Protein AF-A0A439P250-F1 (afdb_monomer_lite)

Sequence (79 aa):
MFQPKEPPVIVRTVVEKDRVPAALVAPIAPPWRKPGAPANARAGGAETVDDLYTRGDANESRLLVCTGQINGVRAWDKP

Radius of gyration: 25.67 Å; chains: 1; bounding box: 70×18×69 Å

Secondary structure (DSSP, 8-state):
-----PPPP------PPPPPPGGGGPPPPPPP--TT--TTSPTT---SHHHHHHH-S--HHHHHHHHHHHHHHHHHH--

Structure (mmCIF, N/CA/C/O backbone):
data_AF-A0A439P250-F1
#
_entry.id   AF-A0A439P250-F1
#
loop_
_atom_site.group_PDB
_atom_site.id
_atom_site.type_symbol
_atom_site.label_atom_id
_atom_site.label_alt_id
_atom_site.label_comp_id
_atom_site.label_asym_id
_atom_site.label_entity_id
_atom_site.label_seq_id
_atom_site.pdbx_PDB_ins_code
_atom_site.Cartn_x
_atom_site.Cartn_y
_atom_site.Cartn_z
_atom_site.occupancy
_atom_site.B_iso_or_equiv
_atom_site.auth_seq_id
_atom_site.auth_comp_id
_atom_site.auth_asym_id
_atom_site.auth_atom_id
_atom_site.pdbx_PDB_model_num
ATOM 1 N N . MET A 1 1 ? -50.269 -1.465 45.583 1.00 53.16 1 MET A N 1
ATOM 2 C CA . MET A 1 1 ? -48.879 -1.207 46.023 1.00 53.16 1 MET A CA 1
ATOM 3 C C . MET A 1 1 ? -48.053 -0.867 44.795 1.00 53.16 1 MET A C 1
ATOM 5 O O . MET A 1 1 ? -47.980 -1.694 43.899 1.00 53.16 1 MET A O 1
ATOM 9 N N . PHE A 1 2 ? -47.512 0.349 44.717 1.00 61.31 2 PHE A N 1
ATOM 10 C CA . PHE A 1 2 ? -46.613 0.774 43.641 1.00 61.31 2 PHE A CA 1
ATOM 11 C C . PHE A 1 2 ? -45.183 0.546 44.145 1.00 61.31 2 PHE A C 1
ATOM 13 O O . PHE A 1 2 ? -44.795 1.145 45.143 1.00 61.31 2 PHE A O 1
ATOM 20 N N . GLN A 1 3 ? -44.443 -0.378 43.536 1.00 68.81 3 GLN A N 1
ATOM 21 C CA . GLN A 1 3 ? -43.028 -0.589 43.848 1.00 68.81 3 GLN A CA 1
ATOM 22 C C . GLN A 1 3 ? -42.227 0.424 43.017 1.00 68.81 3 GLN A C 1
ATOM 24 O O . GLN A 1 3 ? -42.306 0.365 41.786 1.00 68.81 3 GLN A O 1
ATOM 29 N N . PRO A 1 4 ? -41.509 1.381 43.631 1.00 67.75 4 PRO A N 1
ATOM 30 C CA . PRO A 1 4 ? -40.660 2.284 42.873 1.00 67.75 4 PRO A CA 1
ATOM 31 C C . PRO A 1 4 ? -39.518 1.465 42.270 1.00 67.75 4 PRO A C 1
ATOM 33 O O . PRO A 1 4 ? -38.731 0.851 42.984 1.00 67.75 4 PRO A O 1
ATOM 36 N N . LYS A 1 5 ? -39.457 1.409 40.939 1.00 78.88 5 LYS A N 1
ATOM 37 C CA . LYS A 1 5 ? -38.344 0.782 40.229 1.00 78.88 5 LYS A CA 1
ATOM 38 C C . LYS A 1 5 ? -37.133 1.702 40.374 1.00 78.88 5 LYS A C 1
ATOM 40 O O . LYS A 1 5 ? -37.188 2.838 39.905 1.00 78.88 5 LYS A O 1
ATOM 45 N N . GLU A 1 6 ? -36.081 1.236 41.043 1.00 79.88 6 GLU A N 1
ATOM 46 C CA . GLU A 1 6 ? -34.839 2.002 41.183 1.00 79.88 6 GLU A CA 1
ATOM 47 C C . GLU A 1 6 ? -34.291 2.413 39.806 1.00 79.88 6 GLU A C 1
ATOM 49 O O . GLU A 1 6 ? -34.370 1.630 38.846 1.00 79.88 6 GLU A O 1
ATOM 54 N N . PRO A 1 7 ? -33.765 3.645 39.675 1.00 79.75 7 PRO A N 1
ATOM 55 C CA . PRO A 1 7 ? -33.195 4.102 38.422 1.00 79.75 7 PRO A CA 1
ATOM 56 C C . PRO A 1 7 ? -31.953 3.264 38.078 1.00 79.75 7 PRO A C 1
ATOM 58 O O . PRO A 1 7 ? -31.173 2.917 38.966 1.00 79.75 7 PRO A O 1
ATOM 61 N N . PRO A 1 8 ? -31.746 2.924 36.796 1.00 80.69 8 PRO A N 1
ATOM 62 C CA . PRO A 1 8 ? -30.603 2.120 36.387 1.00 80.69 8 PRO A CA 1
ATOM 63 C C . PRO A 1 8 ? -29.278 2.829 36.715 1.00 80.69 8 PRO A C 1
ATOM 65 O O . PRO A 1 8 ? -29.069 3.978 36.330 1.00 80.69 8 PRO A O 1
ATOM 68 N N . VAL A 1 9 ? -28.374 2.120 37.401 1.00 87.31 9 VAL A N 1
ATOM 69 C CA . VAL A 1 9 ? -27.013 2.578 37.727 1.00 87.31 9 VAL A CA 1
ATOM 70 C C . V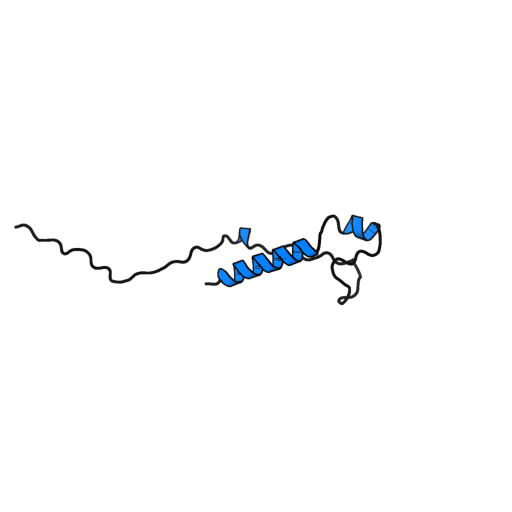AL A 1 9 ? -26.038 2.046 36.676 1.00 87.31 9 VAL A C 1
ATOM 72 O O . VAL A 1 9 ? -25.960 0.839 36.442 1.00 87.31 9 VAL A O 1
ATOM 75 N N . ILE A 1 10 ? -25.274 2.936 36.039 1.00 82.50 10 ILE A N 1
ATOM 76 C CA . ILE A 1 10 ? -24.227 2.545 35.084 1.00 82.50 10 ILE A CA 1
ATOM 77 C C . ILE A 1 10 ? -23.045 1.962 35.868 1.00 82.50 10 ILE A C 1
ATOM 79 O O . ILE A 1 10 ? -22.357 2.677 36.589 1.00 82.50 10 ILE A O 1
ATOM 83 N N . VAL A 1 11 ? -22.803 0.660 35.711 1.00 88.38 11 VAL A N 1
ATOM 84 C CA . VAL A 1 11 ? -21.723 -0.078 36.399 1.00 88.38 11 VAL A CA 1
ATOM 85 C C . VAL A 1 11 ? -20.427 -0.177 35.591 1.00 88.38 11 VAL A C 1
ATOM 87 O O . VAL A 1 11 ? -19.370 -0.440 36.160 1.00 88.38 11 VAL A O 1
ATOM 90 N N . ARG A 1 12 ? -20.478 0.031 34.269 1.00 87.25 12 ARG A N 1
ATOM 91 C CA . ARG A 1 12 ? -19.296 0.010 33.397 1.00 87.25 12 ARG A CA 1
ATOM 92 C C . ARG A 1 12 ? -19.551 0.774 32.105 1.00 87.25 12 ARG A C 1
ATOM 94 O O . ARG A 1 12 ? -20.581 0.583 31.468 1.00 87.25 12 ARG A O 1
ATOM 101 N N . THR A 1 13 ? -18.547 1.532 31.681 1.00 84.50 13 THR A N 1
ATOM 102 C CA . THR A 1 13 ? -18.479 2.125 30.344 1.00 84.50 13 THR A CA 1
ATOM 103 C C . THR A 1 13 ? -17.364 1.434 29.568 1.00 84.50 13 THR A C 1
ATOM 105 O O . THR A 1 13 ? -16.236 1.341 30.055 1.00 84.50 13 THR A O 1
ATOM 108 N N . VAL A 1 14 ? -17.677 0.921 28.378 1.00 85.69 14 VAL A N 1
ATOM 109 C CA . VAL A 1 14 ? -16.689 0.397 27.426 1.00 85.69 14 VAL A CA 1
ATOM 110 C C . VAL A 1 14 ? -16.659 1.348 26.244 1.00 85.69 14 VAL A C 1
ATOM 112 O O . VAL A 1 14 ? -17.701 1.657 25.676 1.00 85.69 14 VAL A O 1
ATOM 115 N N . VAL A 1 15 ? -15.468 1.830 25.906 1.00 80.31 15 VAL A N 1
ATOM 116 C CA . VAL A 1 15 ? -15.253 2.598 24.683 1.00 8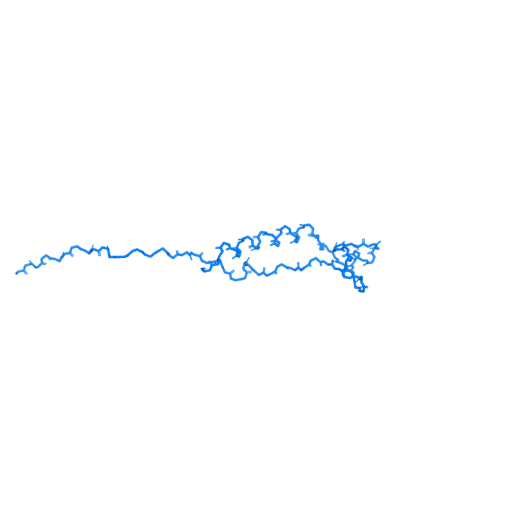0.31 15 VAL A CA 1
ATOM 117 C C . VAL A 1 15 ? -14.742 1.621 23.639 1.00 80.31 15 VAL A C 1
ATOM 119 O O . VAL A 1 15 ? -13.620 1.129 23.746 1.00 80.31 15 VAL A O 1
ATOM 122 N N . GLU A 1 16 ? -15.582 1.310 22.660 1.00 82.38 16 GLU A N 1
ATOM 123 C CA . GLU A 1 16 ? -15.174 0.556 21.482 1.00 82.38 16 GLU A CA 1
ATOM 124 C C . GLU A 1 16 ? -14.639 1.533 20.439 1.00 82.38 16 GLU A C 1
ATOM 126 O O . GLU A 1 16 ? -15.245 2.567 20.157 1.00 82.38 16 GLU A O 1
ATOM 131 N N . LYS A 1 17 ? -13.458 1.229 19.905 1.00 82.38 17 LYS A N 1
ATOM 132 C CA . LYS A 1 17 ? -12.849 2.015 18.841 1.00 82.38 17 LYS A CA 1
ATOM 133 C C . LYS A 1 17 ? -13.300 1.459 17.497 1.00 82.38 17 LYS A C 1
ATOM 135 O O . LYS A 1 17 ? -13.025 0.296 17.201 1.00 82.38 17 LYS A O 1
ATOM 140 N N . ASP A 1 18 ? -13.895 2.316 16.672 1.00 84.62 18 ASP A N 1
ATOM 141 C CA . ASP A 1 18 ? -14.211 1.977 15.287 1.00 84.62 18 ASP A CA 1
ATOM 142 C C . ASP A 1 18 ? -12.949 1.562 14.527 1.00 84.62 18 ASP A C 1
ATOM 144 O O . ASP A 1 18 ? -11.903 2.220 14.584 1.00 84.62 18 ASP A O 1
ATOM 148 N N . ARG A 1 19 ? -13.058 0.437 13.821 1.00 89.25 19 ARG A N 1
ATOM 149 C CA . ARG A 1 19 ? -11.962 -0.182 13.078 1.00 89.25 19 ARG A CA 1
ATOM 150 C C . ARG A 1 19 ? -12.039 0.172 11.606 1.00 89.25 19 ARG A C 1
ATOM 152 O O . ARG A 1 19 ? -13.122 0.257 11.028 1.00 89.25 19 ARG A O 1
ATOM 159 N N . VAL A 1 20 ? -10.880 0.330 10.980 1.00 89.31 20 VAL A N 1
ATOM 160 C CA . VAL A 1 20 ? -10.812 0.595 9.542 1.00 89.31 20 VAL A CA 1
ATOM 161 C C . VAL A 1 20 ? -11.046 -0.710 8.768 1.00 89.31 20 VAL A C 1
ATOM 163 O O . VAL A 1 20 ? -10.359 -1.700 9.026 1.00 89.31 20 VAL A O 1
ATOM 166 N N . PRO A 1 21 ? -11.972 -0.744 7.788 1.00 90.94 21 PRO A N 1
ATOM 167 C CA . PRO A 1 21 ? -12.145 -1.901 6.916 1.00 90.94 21 PRO A CA 1
ATOM 168 C C . PRO A 1 21 ? -10.827 -2.337 6.268 1.00 90.94 21 PRO A C 1
ATOM 170 O O . PRO A 1 21 ? -10.108 -1.516 5.695 1.00 90.94 21 PRO A O 1
ATOM 173 N N . ALA A 1 22 ? -10.541 -3.643 6.281 1.00 89.56 22 ALA A N 1
ATOM 174 C CA . ALA A 1 22 ? -9.273 -4.195 5.791 1.00 89.56 22 ALA A CA 1
ATOM 175 C C . ALA A 1 22 ? -8.947 -3.795 4.339 1.00 89.56 22 ALA A C 1
ATOM 177 O O . ALA A 1 22 ? -7.784 -3.589 3.998 1.00 89.56 22 ALA A O 1
ATOM 178 N N . ALA A 1 23 ? -9.973 -3.628 3.498 1.00 89.94 23 ALA A N 1
ATOM 179 C CA . ALA A 1 23 ? -9.823 -3.181 2.114 1.00 89.94 23 ALA A CA 1
ATOM 180 C C . ALA A 1 23 ? -9.238 -1.761 1.996 1.00 89.94 23 ALA A C 1
ATOM 182 O O . ALA A 1 23 ? -8.458 -1.496 1.085 1.00 89.94 23 ALA A O 1
ATOM 183 N N . LEU A 1 24 ? -9.569 -0.859 2.926 1.00 88.94 24 LEU A N 1
ATOM 184 C CA . LEU A 1 24 ? -9.090 0.530 2.917 1.00 88.94 24 LEU A CA 1
ATOM 185 C C . LEU A 1 24 ? -7.649 0.664 3.414 1.00 88.94 24 LEU A C 1
ATOM 187 O O . LEU A 1 24 ? -6.997 1.671 3.161 1.00 88.94 24 LEU A O 1
ATOM 191 N N . VAL A 1 25 ? -7.143 -0.362 4.097 1.00 92.00 25 VAL A N 1
ATOM 192 C CA . VAL A 1 25 ? -5.749 -0.467 4.535 1.00 92.00 25 VAL A CA 1
ATOM 193 C C . VAL A 1 25 ? -5.027 -1.605 3.824 1.00 92.00 25 VAL A C 1
ATOM 195 O O . VAL A 1 25 ? -4.077 -2.162 4.372 1.00 92.00 25 VAL A O 1
ATOM 198 N N . ALA A 1 26 ? -5.452 -1.983 2.618 1.00 90.44 26 ALA A N 1
ATOM 199 C CA . ALA A 1 26 ? -4.758 -2.986 1.818 1.00 90.44 26 ALA A CA 1
ATOM 200 C C . ALA A 1 26 ? -3.335 -2.511 1.442 1.00 90.44 26 ALA A C 1
ATOM 202 O O . ALA A 1 26 ? -3.079 -1.305 1.383 1.00 90.44 26 ALA A O 1
ATOM 203 N N . PRO A 1 27 ? -2.364 -3.427 1.243 1.00 87.81 27 PRO A N 1
ATOM 204 C CA . PRO A 1 27 ? -1.015 -3.033 0.850 1.00 87.81 27 PRO A CA 1
ATOM 205 C C . PRO A 1 27 ? -1.034 -2.290 -0.486 1.00 87.81 27 PRO A C 1
ATOM 207 O O . PRO A 1 27 ? -1.672 -2.730 -1.438 1.00 87.81 27 PRO A O 1
ATOM 210 N N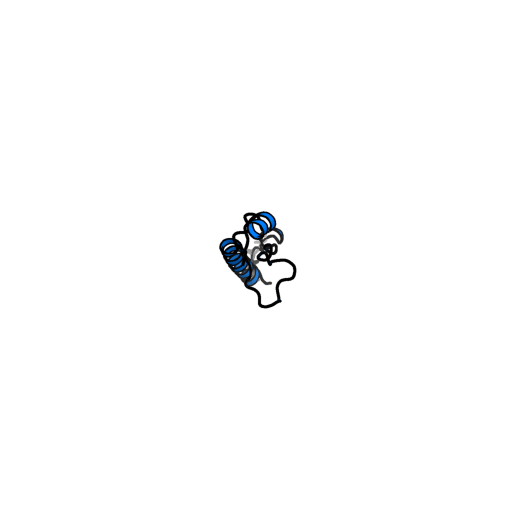 . ILE A 1 28 ? -0.303 -1.181 -0.552 1.00 88.44 28 ILE A N 1
ATOM 211 C CA . ILE A 1 28 ? -0.062 -0.470 -1.806 1.00 88.44 28 ILE A CA 1
ATOM 212 C C . ILE A 1 28 ? 0.966 -1.260 -2.624 1.00 88.44 28 ILE A C 1
ATOM 214 O O . ILE A 1 28 ? 1.869 -1.884 -2.060 1.00 88.44 28 ILE A O 1
ATOM 218 N N . ALA A 1 29 ? 0.823 -1.245 -3.951 1.00 84.00 29 ALA A N 1
ATOM 219 C CA . ALA A 1 29 ? 1.774 -1.890 -4.848 1.00 84.00 29 ALA A CA 1
ATOM 220 C C . ALA A 1 29 ? 3.204 -1.363 -4.604 1.00 84.00 29 ALA A C 1
ATOM 222 O O . ALA A 1 29 ? 3.388 -0.156 -4.401 1.00 84.00 29 ALA A O 1
ATOM 223 N N . PRO A 1 30 ? 4.224 -2.239 -4.620 1.00 80.62 30 PRO A N 1
ATOM 224 C CA . PRO A 1 30 ? 5.598 -1.811 -4.422 1.00 80.62 30 PRO A CA 1
ATOM 225 C C . PRO A 1 30 ? 6.080 -0.947 -5.598 1.00 80.62 30 PRO A C 1
ATOM 227 O O . PRO A 1 30 ? 5.590 -1.099 -6.721 1.00 80.62 30 PRO A O 1
ATOM 230 N N . PRO A 1 31 ? 7.080 -0.077 -5.377 1.00 82.38 31 PRO A N 1
ATOM 231 C CA . PRO A 1 31 ? 7.759 0.612 -6.465 1.00 82.38 31 PRO A CA 1
ATOM 232 C C . PRO A 1 31 ? 8.296 -0.369 -7.512 1.00 82.38 31 PRO A C 1
ATOM 234 O O . PRO A 1 31 ? 8.878 -1.402 -7.168 1.00 82.38 31 PRO A O 1
ATOM 237 N N . TRP A 1 32 ? 8.142 -0.024 -8.792 1.00 85.12 32 TRP A N 1
ATOM 238 C CA . TRP A 1 32 ? 8.693 -0.814 -9.890 1.00 85.12 32 TRP A CA 1
ATOM 239 C C . TRP A 1 32 ? 10.218 -0.918 -9.795 1.00 85.12 32 TRP A C 1
ATOM 241 O O . TRP A 1 32 ? 10.907 0.047 -9.444 1.00 85.12 32 TRP A O 1
ATOM 251 N N . ARG A 1 33 ? 10.747 -2.090 -10.147 1.00 83.94 33 ARG A N 1
ATOM 252 C CA . ARG A 1 33 ? 12.181 -2.362 -10.258 1.00 83.94 33 ARG A CA 1
ATOM 253 C C . ARG A 1 33 ? 12.458 -2.992 -11.612 1.00 83.94 33 ARG A C 1
ATOM 255 O O . ARG A 1 33 ? 11.717 -3.876 -12.037 1.00 83.94 33 ARG A O 1
ATOM 262 N N . LYS A 1 34 ? 13.544 -2.558 -12.250 1.00 84.31 34 LYS A N 1
ATOM 263 C CA . LYS A 1 34 ? 13.985 -3.105 -13.529 1.00 84.31 34 LYS A CA 1
ATOM 264 C C . LYS A 1 34 ? 14.264 -4.610 -13.393 1.00 84.31 34 LYS A C 1
ATOM 266 O O . LYS A 1 34 ? 15.013 -4.999 -12.490 1.00 84.31 34 LYS A O 1
ATOM 271 N N . PRO A 1 35 ? 13.674 -5.463 -14.246 1.00 84.62 35 PRO A N 1
ATOM 272 C CA . PRO A 1 35 ? 13.952 -6.894 -14.232 1.00 84.62 35 PRO A CA 1
ATOM 273 C C . PRO A 1 35 ? 15.449 -7.177 -14.396 1.00 84.62 35 PRO A C 1
ATOM 275 O O . PRO A 1 35 ? 16.112 -6.581 -15.239 1.00 84.62 35 PRO A O 1
ATOM 278 N N . GLY A 1 36 ? 15.992 -8.071 -13.568 1.00 87.62 36 GLY A N 1
ATOM 279 C CA . GLY A 1 36 ? 17.415 -8.429 -13.594 1.00 87.62 36 GLY A CA 1
ATOM 280 C C . GLY A 1 36 ? 18.365 -7.398 -12.972 1.00 87.62 36 GLY A C 1
ATOM 281 O O . GLY A 1 36 ? 19.565 -7.658 -12.906 1.00 87.62 36 GLY A O 1
ATOM 282 N N . ALA A 1 37 ? 17.867 -6.258 -12.483 1.00 84.25 37 ALA A N 1
ATOM 283 C CA . ALA A 1 37 ? 18.701 -5.300 -11.768 1.00 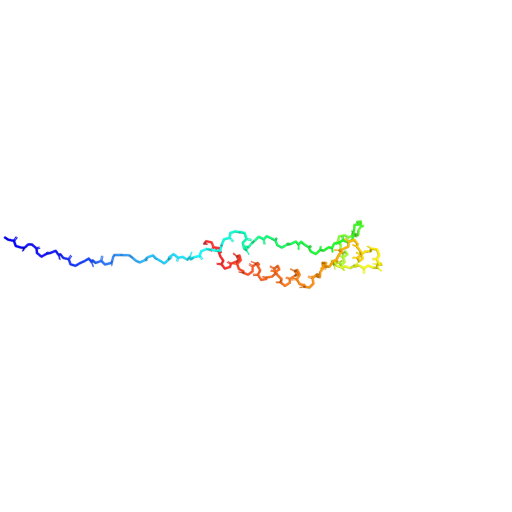84.25 37 ALA A CA 1
ATOM 284 C C . ALA A 1 37 ? 19.175 -5.867 -10.414 1.00 84.25 37 ALA A C 1
ATOM 286 O O . ALA A 1 37 ? 18.446 -6.627 -9.766 1.00 84.25 37 ALA A O 1
ATOM 287 N N . PRO A 1 38 ? 20.381 -5.492 -9.952 1.00 85.25 38 PRO A N 1
ATOM 288 C CA . PRO A 1 38 ? 20.895 -5.941 -8.665 1.00 85.25 38 PRO A CA 1
ATOM 289 C C . PRO A 1 38 ? 20.011 -5.448 -7.508 1.00 85.25 38 PRO A C 1
ATOM 291 O O . PRO A 1 38 ? 19.326 -4.432 -7.610 1.00 85.25 38 PRO A O 1
ATOM 294 N N . ALA A 1 39 ? 20.032 -6.156 -6.374 1.00 82.00 39 ALA A N 1
ATOM 295 C CA . ALA A 1 39 ? 19.130 -5.887 -5.244 1.00 82.00 39 ALA A CA 1
ATOM 296 C C . ALA A 1 39 ? 19.261 -4.463 -4.663 1.00 82.00 39 ALA A C 1
ATOM 298 O O . ALA A 1 39 ? 18.301 -3.921 -4.115 1.00 82.00 39 ALA A O 1
ATOM 299 N N . ASN A 1 40 ? 20.437 -3.848 -4.802 1.00 82.12 40 ASN A N 1
ATOM 300 C CA . ASN A 1 40 ? 20.724 -2.479 -4.379 1.00 82.12 40 ASN A CA 1
ATOM 301 C C . ASN A 1 40 ? 20.399 -1.417 -5.445 1.00 82.12 40 ASN A C 1
ATOM 303 O O . ASN A 1 40 ? 20.605 -0.231 -5.189 1.00 82.12 40 ASN A O 1
ATOM 307 N N . ALA A 1 41 ? 19.909 -1.807 -6.626 1.00 80.31 41 ALA A N 1
ATOM 308 C CA . ALA A 1 41 ? 19.488 -0.858 -7.644 1.00 80.31 41 ALA A CA 1
ATOM 309 C C . ALA A 1 41 ? 18.366 0.040 -7.109 1.00 80.31 41 ALA A C 1
ATOM 311 O O . ALA A 1 41 ? 17.511 -0.380 -6.314 1.00 80.31 41 ALA A O 1
ATOM 312 N N . ARG A 1 42 ? 18.368 1.296 -7.557 1.00 73.69 42 ARG A N 1
ATOM 313 C CA . ARG A 1 42 ? 17.361 2.280 -7.168 1.00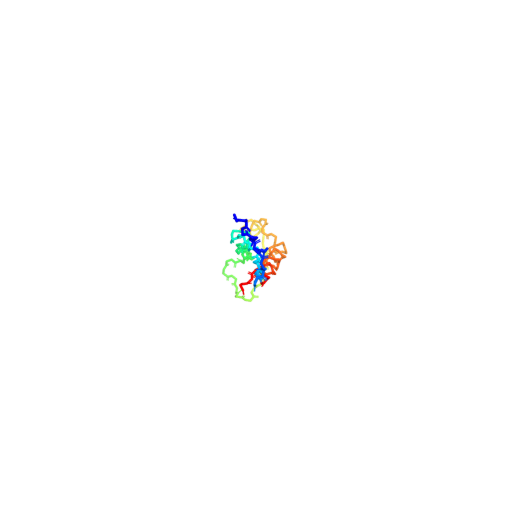 73.69 42 ARG A CA 1
ATOM 314 C C . ARG A 1 42 ? 15.980 1.808 -7.634 1.00 73.69 42 ARG A C 1
ATOM 316 O O . ARG A 1 42 ? 15.795 1.455 -8.798 1.00 73.69 42 ARG A O 1
ATOM 323 N N . ALA A 1 43 ? 15.008 1.805 -6.726 1.00 71.81 43 ALA A N 1
ATOM 324 C CA . ALA A 1 43 ? 13.611 1.634 -7.108 1.00 71.81 43 ALA A CA 1
ATOM 325 C C . ALA A 1 43 ? 13.179 2.786 -8.038 1.00 71.81 43 ALA A C 1
ATOM 327 O O . ALA A 1 43 ? 13.753 3.871 -7.995 1.00 71.81 43 ALA A O 1
ATOM 328 N N . GLY A 1 44 ? 12.276 2.514 -8.982 1.00 73.38 44 GLY A N 1
ATOM 329 C CA . GLY A 1 44 ? 11.833 3.508 -9.963 1.00 73.38 44 GLY A CA 1
ATOM 330 C C . GLY A 1 44 ? 12.894 3.981 -10.971 1.00 73.38 44 GLY A C 1
ATOM 331 O O . GLY A 1 44 ? 12.565 4.824 -11.805 1.00 73.38 44 GLY A O 1
ATOM 332 N N . GLY A 1 45 ? 14.124 3.449 -10.926 1.00 73.06 45 GLY A N 1
ATOM 333 C CA . GLY A 1 45 ? 15.261 3.826 -11.771 1.00 73.06 45 GLY A CA 1
ATOM 334 C C . GLY A 1 45 ? 15.135 3.346 -13.214 1.00 73.06 45 GLY A C 1
ATOM 335 O O . GLY A 1 45 ? 15.896 2.486 -13.643 1.00 73.06 45 GLY A O 1
ATOM 336 N N . ALA A 1 46 ? 14.158 3.873 -13.950 1.00 78.44 46 ALA A N 1
ATOM 337 C CA . ALA A 1 46 ? 14.102 3.706 -15.395 1.00 78.44 46 ALA A CA 1
ATOM 338 C C . ALA A 1 46 ? 15.321 4.391 -16.031 1.00 78.44 46 ALA A C 1
ATOM 340 O O . ALA A 1 46 ? 15.583 5.566 -15.770 1.00 78.44 46 ALA A O 1
ATOM 341 N N . GLU A 1 47 ? 16.066 3.651 -16.847 1.00 82.50 47 GLU A N 1
ATOM 342 C CA . GLU A 1 47 ? 17.287 4.138 -17.506 1.00 82.50 47 GLU A CA 1
ATOM 343 C C . GLU A 1 47 ? 17.061 4.354 -19.004 1.00 82.50 47 GLU A C 1
ATOM 345 O O . GLU A 1 47 ? 17.768 5.127 -19.646 1.00 82.50 47 GLU A O 1
ATOM 350 N N . THR A 1 48 ? 16.064 3.668 -19.561 1.00 85.62 48 THR A N 1
ATOM 351 C CA . THR A 1 48 ? 15.730 3.683 -20.981 1.00 85.62 48 THR A CA 1
ATOM 352 C C . THR A 1 48 ? 14.269 4.063 -21.205 1.00 85.62 48 THR A C 1
ATOM 354 O O . THR A 1 48 ? 13.437 4.024 -20.299 1.00 85.62 48 THR A O 1
ATOM 357 N N . VAL A 1 49 ? 13.934 4.415 -22.446 1.00 84.94 49 VAL A N 1
ATOM 358 C CA . VAL A 1 49 ? 12.540 4.648 -22.851 1.00 84.94 49 VAL A CA 1
ATOM 359 C C . VAL A 1 49 ? 11.707 3.367 -22.719 1.00 84.94 49 VAL A C 1
ATOM 361 O O . VAL A 1 49 ? 10.553 3.426 -22.306 1.00 84.94 49 VAL A O 1
ATOM 364 N N . ASP A 1 50 ? 12.299 2.205 -22.994 1.00 87.56 50 ASP A N 1
ATOM 365 C CA . ASP A 1 50 ? 11.646 0.902 -22.828 1.00 87.56 50 ASP A CA 1
ATOM 366 C C . ASP A 1 50 ? 11.325 0.594 -21.353 1.00 87.56 50 ASP A C 1
ATOM 368 O O . ASP A 1 50 ? 10.238 0.110 -21.030 1.00 87.56 50 ASP A O 1
ATOM 372 N N . ASP A 1 51 ? 12.212 0.993 -20.431 1.00 85.56 51 ASP A N 1
ATOM 373 C CA . ASP A 1 51 ? 11.952 0.918 -18.988 1.00 85.56 51 ASP A CA 1
ATOM 374 C C . ASP A 1 51 ? 10.730 1.769 -18.595 1.00 85.56 51 ASP A C 1
ATOM 376 O O . ASP A 1 51 ? 9.944 1.360 -17.741 1.00 85.56 51 ASP A O 1
ATOM 380 N N . LEU A 1 52 ? 10.530 2.935 -19.225 1.00 82.50 52 LEU A N 1
ATOM 381 C CA . LEU A 1 52 ? 9.357 3.783 -18.976 1.00 82.50 52 LEU A CA 1
ATOM 382 C C . LEU A 1 52 ? 8.063 3.134 -19.481 1.00 82.50 52 LEU A C 1
ATOM 384 O O . LEU A 1 52 ? 7.061 3.162 -18.763 1.00 82.50 52 LEU A O 1
ATOM 388 N N . TYR A 1 53 ? 8.086 2.520 -20.668 1.00 85.81 53 TYR A N 1
ATOM 389 C CA . TYR A 1 53 ? 6.941 1.768 -21.193 1.00 85.81 53 TYR A CA 1
ATOM 390 C C . TYR A 1 53 ? 6.602 0.560 -20.315 1.00 85.81 53 TYR A C 1
ATOM 392 O O . TYR A 1 53 ? 5.434 0.336 -20.002 1.00 85.81 53 TYR A O 1
ATOM 400 N N . THR A 1 54 ? 7.619 -0.173 -19.861 1.00 84.94 54 THR A N 1
ATOM 401 C CA . THR A 1 54 ? 7.458 -1.359 -19.007 1.00 84.94 54 THR A CA 1
ATOM 402 C C . THR A 1 54 ? 6.974 -0.997 -17.603 1.00 84.94 54 THR A C 1
ATOM 404 O O . THR A 1 54 ? 6.154 -1.704 -17.016 1.00 84.94 54 THR A O 1
ATOM 407 N N . ARG A 1 55 ? 7.469 0.111 -17.043 1.00 80.88 55 ARG A N 1
ATOM 408 C CA . ARG A 1 55 ? 7.056 0.608 -15.727 1.00 80.88 55 ARG A CA 1
ATOM 409 C C . ARG A 1 55 ? 5.622 1.144 -15.722 1.00 80.88 55 ARG A C 1
ATOM 411 O O . ARG A 1 55 ? 4.946 1.048 -14.696 1.00 80.88 55 ARG A O 1
ATOM 418 N N . GLY A 1 56 ? 5.185 1.753 -16.824 1.00 74.75 56 GLY A N 1
ATOM 419 C CA . GLY A 1 56 ? 3.947 2.532 -16.882 1.00 74.75 56 GLY A CA 1
ATOM 420 C C . GLY A 1 56 ? 3.989 3.793 -16.002 1.00 74.75 56 GLY A C 1
ATOM 421 O O . GLY A 1 56 ? 5.051 4.217 -15.533 1.00 74.75 56 GLY A O 1
ATOM 422 N N . ASP A 1 57 ? 2.821 4.391 -15.730 1.00 67.88 57 ASP A N 1
ATOM 423 C CA . ASP A 1 57 ? 2.658 5.581 -14.863 1.00 67.88 57 ASP A CA 1
ATOM 424 C C . ASP A 1 57 ? 2.810 5.266 -13.356 1.00 67.88 57 ASP A C 1
ATOM 426 O O . ASP A 1 57 ? 2.167 5.850 -12.480 1.00 67.88 57 ASP A O 1
ATOM 430 N N . ALA A 1 58 ? 3.668 4.308 -13.006 1.00 67.06 58 ALA A N 1
ATOM 431 C CA . ALA A 1 58 ? 4.007 4.043 -11.618 1.00 67.06 58 ALA A CA 1
ATOM 432 C C . ALA A 1 58 ? 4.901 5.178 -11.087 1.00 67.06 58 ALA A C 1
ATOM 434 O O . ALA A 1 58 ? 6.132 5.099 -11.107 1.00 67.06 58 ALA A O 1
ATOM 435 N N . ASN A 1 59 ? 4.288 6.268 -10.618 1.00 68.62 59 ASN A N 1
ATOM 436 C CA . ASN A 1 59 ? 4.998 7.347 -9.938 1.00 68.62 59 ASN A CA 1
ATOM 437 C C . ASN A 1 59 ? 5.426 6.885 -8.534 1.00 68.62 59 ASN A C 1
ATOM 439 O O . ASN A 1 59 ? 4.640 6.910 -7.585 1.00 68.62 59 ASN A O 1
ATOM 443 N N . GLU A 1 60 ? 6.687 6.470 -8.416 1.00 77.06 60 GLU A N 1
ATOM 444 C CA . GLU A 1 60 ? 7.313 5.998 -7.176 1.00 77.06 60 GLU A CA 1
ATOM 445 C C . GLU A 1 60 ? 7.034 6.917 -5.979 1.00 77.06 60 GLU A C 1
ATOM 447 O O . GLU A 1 60 ? 6.611 6.440 -4.928 1.00 77.06 60 GLU A O 1
ATOM 452 N N . SER A 1 61 ? 7.184 8.234 -6.142 1.00 77.19 61 SER A N 1
ATOM 453 C CA . SER A 1 61 ? 6.969 9.192 -5.052 1.00 77.19 61 SER A CA 1
ATOM 454 C C . SER A 1 61 ? 5.541 9.135 -4.504 1.00 77.19 61 SER A C 1
ATOM 456 O O . SER A 1 61 ? 5.344 9.211 -3.293 1.00 77.19 61 SER A O 1
ATOM 458 N N . ARG A 1 62 ? 4.536 8.949 -5.372 1.00 78.69 62 ARG A N 1
ATOM 459 C CA . ARG A 1 62 ? 3.136 8.802 -4.939 1.00 78.69 62 ARG A CA 1
ATOM 460 C C . ARG A 1 62 ? 2.920 7.486 -4.195 1.00 78.69 62 ARG A C 1
ATOM 462 O O . ARG A 1 62 ? 2.298 7.497 -3.137 1.00 78.69 62 ARG A O 1
ATOM 469 N N . LEU A 1 63 ? 3.476 6.379 -4.692 1.00 86.06 63 LEU A N 1
ATOM 470 C CA . LEU A 1 63 ? 3.378 5.073 -4.028 1.00 86.06 63 LEU A CA 1
ATOM 471 C C . LEU A 1 63 ? 4.023 5.091 -2.638 1.00 86.06 63 LEU A C 1
ATOM 473 O O . LEU A 1 63 ? 3.446 4.552 -1.692 1.00 86.06 63 LEU A O 1
ATOM 477 N N . LEU A 1 64 ? 5.178 5.746 -2.492 1.00 84.19 64 LEU A N 1
ATOM 478 C CA . LEU A 1 64 ? 5.865 5.886 -1.207 1.00 84.19 64 LEU A CA 1
ATOM 479 C C . LEU A 1 64 ? 5.035 6.694 -0.203 1.00 84.19 64 LEU A C 1
ATOM 481 O O . LEU A 1 64 ? 4.875 6.263 0.941 1.00 84.19 64 LEU A O 1
ATOM 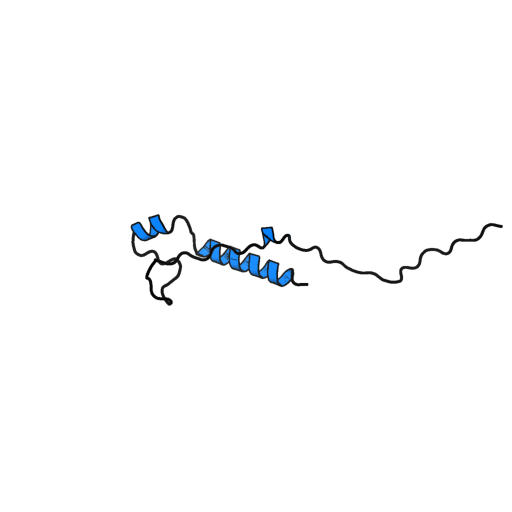485 N N . VAL A 1 65 ? 4.453 7.819 -0.633 1.00 87.88 65 VAL A N 1
ATOM 486 C CA . VAL A 1 65 ? 3.578 8.641 0.220 1.00 87.88 65 VAL A CA 1
ATOM 487 C C . VAL A 1 65 ? 2.336 7.857 0.644 1.00 87.88 65 VAL A C 1
ATOM 489 O O . VAL A 1 65 ? 2.050 7.779 1.840 1.00 87.88 65 VAL A O 1
ATOM 492 N N . CYS A 1 66 ? 1.637 7.218 -0.300 1.00 89.00 66 CYS A N 1
ATOM 493 C CA . CYS A 1 66 ? 0.463 6.399 0.007 1.00 89.00 66 CYS A CA 1
ATOM 494 C C . CYS A 1 66 ? 0.810 5.250 0.962 1.00 89.00 66 CYS A C 1
ATOM 496 O O . CYS A 1 66 ? 0.092 5.011 1.931 1.00 89.00 66 CYS A O 1
ATOM 498 N N . THR A 1 67 ? 1.938 4.572 0.739 1.00 90.62 67 THR A N 1
ATOM 499 C CA . THR A 1 67 ? 2.414 3.496 1.621 1.00 90.62 67 THR A CA 1
ATOM 500 C C . THR A 1 67 ? 2.655 4.008 3.039 1.00 90.62 67 THR A C 1
ATOM 502 O O . THR A 1 67 ? 2.214 3.380 4.001 1.00 90.62 67 THR A O 1
ATOM 505 N N . GLY A 1 68 ? 3.311 5.163 3.185 1.00 91.06 68 GLY A N 1
ATOM 506 C CA . GLY A 1 68 ? 3.539 5.791 4.487 1.00 91.06 68 GLY A CA 1
ATOM 507 C C . GLY A 1 68 ? 2.235 6.120 5.216 1.00 91.06 68 GLY A C 1
ATOM 508 O O . GLY A 1 68 ? 2.082 5.781 6.390 1.00 91.06 68 GLY A O 1
ATOM 509 N N . GLN A 1 69 ? 1.267 6.704 4.507 1.00 92.75 69 GLN A N 1
ATOM 510 C CA . GLN A 1 69 ? -0.048 7.039 5.060 1.00 92.75 69 GLN A CA 1
ATOM 511 C C . GLN A 1 69 ? -0.820 5.790 5.509 1.00 92.75 69 GLN A C 1
ATOM 513 O O . GLN A 1 69 ? -1.261 5.729 6.657 1.00 92.75 69 GLN A O 1
ATOM 518 N N . ILE A 1 70 ? -0.925 4.765 4.654 1.00 93.69 70 ILE A N 1
ATOM 519 C CA . ILE A 1 70 ? -1.609 3.505 4.991 1.00 93.69 70 ILE A CA 1
ATOM 520 C C . ILE A 1 70 ? -0.933 2.805 6.172 1.00 93.69 70 ILE A C 1
ATOM 522 O O . ILE A 1 70 ? -1.619 2.295 7.057 1.00 93.69 70 ILE A O 1
ATOM 526 N N . ASN A 1 71 ? 0.399 2.812 6.242 1.00 93.00 71 ASN A N 1
ATOM 527 C CA . ASN A 1 71 ? 1.117 2.251 7.385 1.00 93.00 71 ASN A CA 1
ATOM 528 C C . ASN A 1 71 ? 0.816 3.007 8.687 1.00 93.00 71 ASN A C 1
ATOM 530 O O . ASN A 1 71 ? 0.659 2.368 9.727 1.00 93.00 71 ASN A O 1
ATOM 534 N N . GLY A 1 72 ? 0.674 4.334 8.629 1.00 92.19 72 GLY A N 1
ATOM 535 C CA . GLY A 1 72 ? 0.220 5.142 9.762 1.00 92.19 72 GLY A CA 1
ATOM 536 C C . GLY A 1 72 ? -1.187 4.754 10.224 1.00 92.19 72 GLY A C 1
ATOM 537 O O . GLY A 1 72 ? -1.394 4.496 11.409 1.00 92.19 72 GLY A O 1
ATOM 538 N N . VAL A 1 73 ? -2.130 4.620 9.285 1.00 92.56 73 VAL A N 1
ATOM 539 C CA . VAL A 1 73 ? -3.509 4.193 9.587 1.00 92.56 73 VAL A CA 1
ATOM 540 C C . VAL A 1 73 ? -3.529 2.790 10.196 1.00 92.56 73 VAL A C 1
ATOM 542 O O . VAL A 1 73 ? -4.178 2.582 11.215 1.00 92.56 73 VAL A O 1
ATOM 545 N N . ARG A 1 74 ? -2.767 1.839 9.644 1.00 91.94 74 ARG A N 1
ATOM 546 C CA . ARG A 1 74 ? -2.637 0.478 10.195 1.00 91.94 74 ARG A CA 1
ATOM 547 C C . ARG A 1 74 ? -2.055 0.464 11.600 1.00 91.94 74 ARG A C 1
ATOM 549 O O . ARG A 1 74 ? -2.489 -0.329 12.426 1.00 91.94 74 ARG A O 1
ATOM 556 N N . ALA A 1 75 ? -1.044 1.292 11.858 1.00 91.12 75 ALA A N 1
ATOM 557 C CA . ALA A 1 75 ? -0.433 1.394 13.176 1.00 91.12 75 ALA A CA 1
ATOM 558 C C . ALA A 1 75 ? -1.424 1.951 14.202 1.00 91.12 75 ALA A C 1
ATOM 560 O O . ALA A 1 75 ? -1.495 1.423 15.309 1.00 91.12 75 ALA A O 1
ATOM 561 N N . TRP A 1 76 ? -2.207 2.961 13.813 1.00 89.31 76 TRP A N 1
ATOM 562 C CA . TRP A 1 76 ? -3.293 3.484 14.634 1.00 89.31 76 TRP A CA 1
ATOM 563 C C . TRP A 1 76 ? -4.389 2.441 14.851 1.00 89.31 76 TRP A C 1
ATOM 565 O O . TRP A 1 76 ? -4.856 2.294 15.972 1.00 89.31 76 TRP A O 1
ATOM 575 N N . ASP A 1 77 ? -4.794 1.706 13.816 1.00 90.25 77 ASP A N 1
ATOM 576 C CA . ASP A 1 77 ? -5.885 0.732 13.878 1.00 90.25 77 ASP A CA 1
ATOM 577 C C . ASP A 1 77 ? -5.550 -0.519 14.705 1.00 90.25 77 ASP A C 1
ATOM 579 O O . ASP A 1 77 ? -6.445 -1.303 14.950 1.00 90.25 77 ASP A O 1
ATOM 583 N N . LYS A 1 78 ? -4.315 -0.750 15.172 1.00 82.38 78 LYS A N 1
ATOM 584 C CA . LYS A 1 78 ? -3.988 -1.968 15.944 1.00 82.38 78 LYS A CA 1
ATOM 585 C C . LYS A 1 78 ? -4.947 -2.189 17.142 1.00 82.38 78 LYS A C 1
ATOM 587 O O . LYS A 1 78 ? -5.344 -1.202 17.762 1.00 82.38 78 LYS A O 1
ATOM 592 N N . PRO A 1 79 ? -5.336 -3.455 17.434 1.00 72.06 79 PRO A N 1
ATOM 593 C CA . PRO A 1 79 ? -6.151 -3.796 18.605 1.00 72.06 79 PRO A CA 1
ATOM 594 C C . PRO A 1 79 ? -5.496 -3.393 19.926 1.00 72.06 79 PRO A C 1
ATOM 596 O O . PRO A 1 79 ? -4.245 -3.430 19.991 1.00 72.06 79 PRO A O 1
#

Foldseek 3Di:
DDDPDDDDDDPDDDDDDDADPCVVLDQQDAADDDPPDDPPDDGVPDPDPVSCVVRDPRPNVVSVVVRVVSVVSVVVRDD

pLDDT: mean 82.92, std 7.79, range [53.16, 93.69]